Protein AF-A0A836T719-F1 (afdb_monomer)

Structure (mmCIF, N/CA/C/O backbone):
data_AF-A0A836T719-F1
#
_entry.id   AF-A0A836T719-F1
#
loop_
_atom_site.group_PDB
_atom_site.id
_atom_site.type_symbol
_atom_site.label_atom_id
_atom_site.label_alt_id
_atom_site.label_comp_id
_atom_site.label_asym_id
_atom_site.label_entity_id
_atom_site.label_seq_id
_atom_site.pdbx_PDB_ins_code
_atom_site.Cartn_x
_atom_site.Cartn_y
_atom_site.Cartn_z
_atom_site.occupancy
_atom_site.B_iso_or_equiv
_atom_site.auth_seq_id
_atom_site.auth_comp_id
_atom_site.auth_asym_id
_atom_site.auth_atom_id
_atom_site.pdbx_PDB_model_num
ATOM 1 N N . MET A 1 1 ? -10.123 12.133 9.177 1.00 66.31 1 MET A N 1
ATOM 2 C CA . MET A 1 1 ? -10.507 11.048 8.245 1.00 66.31 1 MET A CA 1
ATOM 3 C C . MET A 1 1 ? -11.901 11.375 7.743 1.00 66.31 1 MET A C 1
ATOM 5 O O . MET A 1 1 ? -12.776 11.524 8.583 1.00 66.31 1 MET A O 1
ATOM 9 N N . TYR A 1 2 ? -12.106 11.506 6.431 1.00 87.38 2 TYR A N 1
ATOM 10 C CA . TYR A 1 2 ? -13.388 11.936 5.840 1.00 87.38 2 TYR A CA 1
ATOM 11 C C . TYR A 1 2 ? -14.581 11.057 6.273 1.00 87.38 2 TYR A C 1
ATOM 13 O O . TYR A 1 2 ? -15.689 11.541 6.476 1.00 87.38 2 TYR A O 1
ATOM 21 N N . ALA A 1 3 ? -14.326 9.777 6.572 1.00 90.19 3 ALA A N 1
ATOM 22 C CA . ALA A 1 3 ? -15.307 8.872 7.173 1.00 90.19 3 ALA A CA 1
ATOM 23 C C . ALA A 1 3 ? -15.891 9.372 8.515 1.00 90.19 3 ALA A C 1
ATOM 25 O O . ALA A 1 3 ? -17.055 9.104 8.796 1.00 90.19 3 ALA A O 1
ATOM 26 N N . LYS A 1 4 ? -15.124 10.102 9.342 1.00 91.25 4 LYS A N 1
ATOM 27 C CA . LYS A 1 4 ? -15.617 10.681 10.611 1.00 91.25 4 LYS A CA 1
ATOM 28 C C . LYS A 1 4 ? -16.631 11.797 10.353 1.00 91.25 4 LYS A C 1
ATOM 30 O O . LYS A 1 4 ? -17.648 11.851 11.031 1.00 91.25 4 LYS A O 1
ATOM 35 N N . GLU A 1 5 ? -16.373 12.641 9.357 1.00 94.38 5 GLU A N 1
ATOM 36 C CA . GLU A 1 5 ? -17.258 13.752 8.976 1.00 94.38 5 GLU A CA 1
ATOM 37 C C . GLU A 1 5 ? -18.586 13.251 8.394 1.00 94.38 5 GLU A C 1
ATOM 39 O O . GLU A 1 5 ? -19.636 13.811 8.685 1.00 94.38 5 GLU A O 1
ATOM 44 N N . LEU A 1 6 ? -18.554 12.152 7.634 1.00 93.19 6 LEU A N 1
ATOM 45 C CA . LEU A 1 6 ? -19.744 11.534 7.040 1.00 93.19 6 LEU A CA 1
ATOM 46 C C . LEU A 1 6 ? -20.534 10.629 8.003 1.00 93.19 6 LEU A C 1
ATOM 48 O O . LEU A 1 6 ? -21.519 10.021 7.591 1.00 93.19 6 LEU A O 1
ATOM 52 N N . GLY A 1 7 ? -20.088 10.464 9.254 1.00 92.19 7 GLY A N 1
ATOM 53 C CA . GLY A 1 7 ? -20.680 9.494 10.185 1.00 92.19 7 GLY A CA 1
ATOM 54 C C . GLY A 1 7 ? -20.472 8.027 9.776 1.00 92.19 7 GLY A C 1
ATOM 55 O O . GLY A 1 7 ? -21.105 7.137 10.331 1.00 92.19 7 GLY A O 1
ATOM 56 N N . PHE A 1 8 ? -19.575 7.767 8.820 1.00 94.25 8 PHE A N 1
ATOM 57 C CA . PHE A 1 8 ? -19.239 6.434 8.313 1.00 94.25 8 PHE A CA 1
ATOM 58 C C . PHE A 1 8 ? -18.141 5.741 9.139 1.00 94.25 8 PHE A C 1
ATOM 60 O O . PHE A 1 8 ? -17.830 4.572 8.945 1.00 94.25 8 PHE A O 1
ATOM 67 N N . TYR A 1 9 ? -17.501 6.460 10.059 1.00 95.88 9 TYR A N 1
ATOM 68 C CA . TYR A 1 9 ? -16.474 5.898 10.925 1.00 95.88 9 TYR A CA 1
ATOM 69 C C . TYR A 1 9 ? -17.074 4.890 11.914 1.00 95.88 9 TYR A C 1
ATOM 71 O O . TYR A 1 9 ? -17.767 5.278 12.855 1.00 95.88 9 TYR A O 1
ATOM 79 N N . GLY A 1 10 ? -16.759 3.608 11.731 1.00 95.81 10 GLY A N 1
ATOM 80 C CA . GLY A 1 10 ? -17.219 2.536 12.609 1.00 95.81 10 GLY A CA 1
ATOM 81 C C . GLY A 1 10 ? -16.090 1.696 13.204 1.00 95.81 10 GLY A C 1
ATOM 82 O O . GLY A 1 10 ? -14.997 2.188 13.515 1.00 95.81 10 GLY A O 1
ATOM 83 N N . LYS A 1 11 ? -16.385 0.417 13.451 1.00 97.31 11 LYS A N 1
ATOM 84 C CA . LYS A 1 11 ? -15.540 -0.463 14.275 1.00 97.31 11 LYS A CA 1
ATOM 85 C C . LYS A 1 11 ? -14.215 -0.824 13.603 1.00 97.31 11 LYS A C 1
ATOM 87 O O . LYS A 1 11 ? -13.220 -0.980 14.308 1.00 97.31 11 LYS A O 1
ATOM 92 N N . TYR A 1 12 ? -14.180 -0.944 12.275 1.00 97.38 12 TYR A N 1
ATOM 93 C CA . TYR A 1 12 ? -12.972 -1.336 11.548 1.00 97.38 12 TYR A CA 1
ATOM 94 C C . TYR A 1 12 ? -12.002 -0.164 11.419 1.00 97.38 12 TYR A C 1
ATOM 96 O O . TYR A 1 12 ? -10.811 -0.326 11.678 1.00 97.38 12 TYR A O 1
ATOM 104 N N . CYS A 1 13 ? -12.513 1.036 11.129 1.00 96.81 13 CYS A N 1
ATOM 105 C CA . CYS A 1 13 ? -11.719 2.267 11.160 1.00 96.81 13 CYS A CA 1
ATOM 106 C C . CYS A 1 13 ? -11.120 2.517 12.550 1.00 96.81 13 CYS A C 1
ATOM 108 O O . CYS A 1 13 ? -9.936 2.833 12.667 1.00 96.81 13 CYS A O 1
ATOM 110 N N . LYS A 1 14 ? -11.909 2.301 13.611 1.00 96.69 14 LYS A N 1
ATOM 111 C CA . LYS A 1 14 ? -11.419 2.402 14.989 1.00 96.69 14 LYS A CA 1
ATOM 112 C C . LYS A 1 14 ? -10.340 1.378 15.310 1.00 96.69 14 LYS A C 1
ATOM 114 O O . LYS A 1 14 ? -9.306 1.755 15.852 1.00 96.69 14 LYS A O 1
ATOM 119 N N . LEU A 1 15 ? -10.557 0.114 14.951 1.00 96.94 15 LEU A N 1
ATOM 120 C CA . LEU A 1 15 ? -9.564 -0.939 15.152 1.00 96.94 15 LEU A CA 1
ATOM 121 C C . LEU A 1 15 ? -8.233 -0.591 14.477 1.00 96.94 15 LEU A C 1
ATOM 123 O O . LEU A 1 15 ? -7.179 -0.777 15.078 1.00 96.94 15 LEU A O 1
ATOM 127 N N . ALA A 1 16 ? -8.278 -0.063 13.254 1.00 95.94 16 ALA A N 1
ATOM 128 C CA . ALA A 1 16 ? -7.079 0.327 12.530 1.00 95.94 16 ALA A CA 1
ATOM 129 C C . ALA A 1 16 ? -6.321 1.467 13.247 1.00 95.94 16 ALA A C 1
ATOM 131 O O . ALA A 1 16 ? -5.109 1.364 13.436 1.00 95.94 16 ALA A O 1
ATOM 132 N N . GLU A 1 17 ? -7.011 2.526 13.697 1.00 95.19 17 GLU A N 1
ATOM 133 C CA . GLU A 1 17 ? -6.380 3.630 14.450 1.00 95.19 17 GLU A CA 1
ATOM 134 C C . GLU A 1 17 ? -5.835 3.173 15.815 1.00 95.19 17 GLU A C 1
ATOM 136 O O . GLU A 1 17 ? -4.792 3.647 16.268 1.00 95.19 17 GLU A O 1
ATOM 141 N N . ASP A 1 18 ? -6.530 2.262 16.495 1.00 96.31 18 ASP A N 1
ATOM 142 C CA . ASP A 1 18 ? -6.087 1.741 17.787 1.00 96.31 18 ASP A CA 1
ATOM 143 C C . ASP A 1 18 ? -4.879 0.802 17.635 1.00 96.31 18 ASP A C 1
ATOM 145 O O . ASP A 1 18 ? -3.988 0.821 18.486 1.00 96.31 18 ASP A O 1
ATOM 149 N N . LEU A 1 19 ? -4.783 0.063 16.524 1.00 96.00 19 LEU A N 1
ATOM 150 C CA . LEU A 1 19 ? -3.605 -0.737 16.190 1.00 96.00 19 LEU A CA 1
ATOM 151 C C . LEU A 1 19 ? -2.361 0.138 15.976 1.00 96.00 19 LEU A C 1
ATOM 153 O O . LEU A 1 19 ? -1.294 -0.204 16.478 1.00 96.00 19 LEU A O 1
ATOM 157 N N . GLU A 1 20 ? -2.490 1.278 15.287 1.00 95.06 20 GLU A N 1
ATOM 158 C CA . GLU A 1 20 ? -1.393 2.249 15.138 1.00 95.06 20 GLU A CA 1
ATOM 159 C C . GLU A 1 20 ? -0.856 2.700 16.509 1.00 95.06 20 GLU A C 1
ATOM 161 O O . GLU A 1 20 ? 0.351 2.636 16.757 1.00 95.06 20 GLU A O 1
ATOM 166 N N . LYS A 1 21 ? -1.752 3.081 17.432 1.00 95.88 21 LYS A N 1
ATOM 167 C CA . LYS A 1 21 ? -1.375 3.501 18.795 1.00 95.88 21 LYS A CA 1
ATOM 168 C C . LYS A 1 21 ? -0.726 2.370 19.586 1.00 95.88 21 LYS A C 1
ATOM 170 O O . LYS A 1 21 ? 0.192 2.606 20.366 1.00 95.88 21 LYS A O 1
ATOM 175 N N . GLU A 1 22 ? -1.225 1.149 19.435 1.00 96.94 22 GLU A N 1
ATOM 176 C CA . GLU A 1 22 ? -0.700 -0.002 20.162 1.00 96.94 22 GLU A CA 1
ATOM 177 C C . GLU A 1 22 ? 0.699 -0.393 19.669 1.00 96.94 22 GLU A C 1
ATOM 179 O O . GLU A 1 22 ? 1.596 -0.639 20.475 1.00 96.94 22 GLU A O 1
ATOM 184 N N . ILE A 1 23 ? 0.932 -0.347 18.355 1.00 96.50 23 ILE A N 1
ATOM 185 C CA . ILE A 1 23 ? 2.266 -0.552 17.779 1.00 96.50 23 ILE A CA 1
ATOM 186 C C . ILE A 1 23 ? 3.242 0.512 18.291 1.00 96.50 23 ILE A C 1
ATOM 188 O O . ILE A 1 23 ? 4.378 0.178 18.634 1.00 96.50 23 ILE A O 1
ATOM 192 N N . GLU A 1 24 ? 2.811 1.773 18.376 1.00 96.50 24 GLU A N 1
ATOM 193 C CA . GLU A 1 24 ? 3.633 2.859 18.915 1.00 96.50 24 GLU A CA 1
ATOM 194 C C . GLU A 1 24 ? 4.048 2.599 20.368 1.00 96.50 24 GLU A C 1
ATOM 196 O O . GLU A 1 24 ? 5.233 2.709 20.689 1.00 96.50 24 GLU A O 1
ATOM 201 N N . LYS A 1 25 ? 3.111 2.174 21.226 1.00 97.00 25 LYS A N 1
ATOM 202 C CA . LYS A 1 25 ? 3.407 1.820 22.623 1.00 97.00 25 LYS A CA 1
ATOM 203 C C . LYS A 1 25 ? 4.423 0.687 22.734 1.00 97.00 25 LYS A C 1
ATOM 205 O O . LYS A 1 25 ? 5.327 0.767 23.559 1.00 97.00 25 LYS A O 1
ATOM 210 N N . GLN A 1 26 ? 4.287 -0.356 21.915 1.00 97.50 26 GLN A N 1
ATOM 211 C CA . GLN A 1 26 ? 5.158 -1.532 21.992 1.00 97.50 26 GLN A CA 1
ATOM 212 C C . GLN A 1 26 ? 6.547 -1.287 21.397 1.00 97.50 26 GLN A C 1
ATOM 214 O O . GLN A 1 26 ? 7.540 -1.785 21.921 1.00 97.50 26 GLN A O 1
ATOM 219 N N . LYS A 1 27 ? 6.641 -0.533 20.295 1.00 95.31 27 LYS A N 1
ATOM 220 C CA . LYS A 1 27 ? 7.912 -0.288 19.592 1.00 95.31 27 LYS A CA 1
ATOM 221 C C . LYS A 1 27 ? 8.637 0.980 20.042 1.00 95.31 27 LYS A C 1
ATOM 223 O O . LYS A 1 27 ? 9.775 1.192 19.625 1.00 95.31 27 LYS A O 1
ATOM 228 N N . GLY A 1 28 ? 7.985 1.844 20.823 1.00 94.75 28 GLY A N 1
ATOM 229 C CA . GLY A 1 28 ? 8.517 3.152 21.220 1.00 94.75 28 GLY A CA 1
ATOM 230 C C . GLY A 1 28 ? 8.732 4.110 20.042 1.00 94.75 28 GLY A C 1
ATOM 231 O O . GLY A 1 28 ? 9.464 5.090 20.163 1.00 94.75 28 GLY A O 1
ATOM 232 N N . LYS A 1 29 ? 8.145 3.805 18.878 1.00 94.31 29 LYS A N 1
ATOM 233 C CA . LYS A 1 29 ? 8.222 4.603 17.652 1.00 94.31 29 LYS A CA 1
ATOM 234 C C . LYS A 1 29 ? 6.876 4.579 16.952 1.00 94.31 29 LYS A C 1
ATOM 236 O O . LYS A 1 29 ? 6.309 3.506 16.743 1.00 94.31 29 LYS A O 1
ATOM 241 N N . LYS A 1 30 ? 6.410 5.754 16.534 1.00 92.88 30 LYS A N 1
ATOM 242 C CA . LYS A 1 30 ? 5.158 5.897 15.799 1.00 92.88 30 LYS A CA 1
ATOM 243 C C . LYS A 1 30 ? 5.259 5.250 14.419 1.00 92.88 30 LYS A C 1
ATOM 245 O O . LYS A 1 30 ? 6.054 5.684 13.586 1.00 92.88 30 LYS A O 1
ATOM 250 N N . LEU A 1 31 ? 4.432 4.235 14.176 1.00 93.69 31 LEU A N 1
ATOM 251 C CA . LEU A 1 31 ? 4.268 3.610 12.866 1.00 93.69 31 LEU A CA 1
ATOM 252 C C . LEU A 1 31 ? 2.894 3.989 12.312 1.00 93.69 31 LEU A C 1
ATOM 254 O O . LEU A 1 31 ? 1.903 3.328 12.605 1.00 93.69 31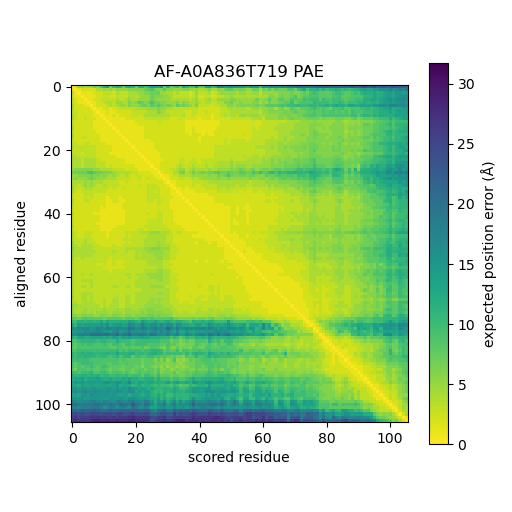 LEU A O 1
ATOM 258 N N . VAL A 1 32 ? 2.853 5.074 11.541 1.00 94.25 32 VAL A N 1
ATOM 259 C CA . VAL A 1 32 ? 1.602 5.632 11.013 1.00 94.25 32 VAL A CA 1
ATOM 260 C C . VAL A 1 32 ? 0.934 4.651 10.051 1.00 94.25 32 VAL A C 1
ATOM 262 O O . VAL A 1 32 ? 1.609 4.035 9.221 1.00 94.25 32 VAL A O 1
ATOM 265 N N . MET A 1 33 ? -0.391 4.532 10.132 1.00 94.44 33 MET A N 1
ATOM 266 C CA . MET A 1 33 ? -1.175 3.762 9.174 1.00 94.44 33 MET A CA 1
ATOM 267 C C . MET A 1 33 ? -0.988 4.312 7.757 1.00 94.44 33 MET A C 1
ATOM 269 O O . MET A 1 33 ? -1.218 5.491 7.486 1.00 94.44 33 MET A O 1
ATOM 273 N N . ASN A 1 34 ? -0.583 3.442 6.834 1.00 95.25 34 ASN A N 1
ATOM 274 C CA . ASN A 1 34 ? -0.472 3.801 5.427 1.00 95.25 34 ASN A CA 1
ATOM 275 C C . ASN A 1 34 ? -1.855 3.868 4.749 1.00 95.25 34 ASN A C 1
ATOM 277 O O . ASN A 1 34 ? -2.881 3.458 5.298 1.00 95.25 34 ASN A O 1
ATOM 281 N N . VAL A 1 35 ? -1.880 4.375 3.515 1.00 94.69 35 VAL A N 1
ATOM 282 C CA . VAL A 1 35 ? -3.120 4.492 2.734 1.00 94.69 35 VAL A CA 1
ATOM 283 C C . VAL A 1 35 ? -3.783 3.135 2.474 1.00 94.69 35 VAL A C 1
ATOM 285 O O . VAL A 1 35 ? -5.008 3.056 2.482 1.00 94.69 35 VAL A O 1
ATOM 288 N N . ASP A 1 36 ? -3.004 2.061 2.319 1.00 95.88 36 ASP A N 1
ATOM 289 C CA . ASP A 1 36 ? -3.541 0.713 2.101 1.00 95.88 36 ASP A CA 1
ATOM 290 C C . ASP A 1 36 ? -4.354 0.237 3.313 1.00 95.88 36 ASP A C 1
ATOM 292 O O . ASP A 1 36 ? -5.463 -0.274 3.156 1.00 95.88 36 ASP A O 1
ATOM 296 N N . GLY A 1 37 ? -3.841 0.466 4.527 1.00 95.44 37 GLY A N 1
ATOM 297 C CA . GLY A 1 37 ? -4.546 0.184 5.775 1.00 95.44 37 GLY A CA 1
ATOM 298 C C . GLY A 1 37 ? -5.820 1.014 5.923 1.00 95.44 37 GLY A C 1
ATOM 299 O O . GLY A 1 37 ? -6.862 0.482 6.304 1.00 95.44 37 GLY A O 1
ATOM 300 N N . ALA A 1 38 ? -5.772 2.293 5.541 1.00 95.56 38 ALA A N 1
ATOM 301 C CA . ALA A 1 38 ? -6.943 3.165 5.571 1.00 95.56 38 ALA A CA 1
ATOM 302 C C . ALA A 1 38 ? -8.033 2.711 4.581 1.00 95.56 38 ALA A C 1
ATOM 304 O O . ALA A 1 38 ? -9.206 2.642 4.951 1.00 95.56 38 ALA A O 1
ATOM 305 N N . ILE A 1 39 ? -7.658 2.350 3.347 1.00 96.19 39 ILE A N 1
ATOM 306 C CA . ILE A 1 39 ? -8.582 1.801 2.342 1.00 96.19 39 ILE A CA 1
ATOM 307 C C . ILE A 1 39 ? -9.174 0.480 2.837 1.00 96.19 39 ILE A C 1
ATOM 309 O O . ILE A 1 39 ? -10.385 0.290 2.749 1.00 96.19 39 ILE A O 1
ATOM 313 N N . ALA A 1 40 ? -8.354 -0.413 3.397 1.00 96.75 40 ALA A N 1
ATOM 314 C CA . ALA A 1 40 ? -8.819 -1.691 3.926 1.00 96.75 40 ALA A CA 1
ATOM 315 C C . ALA A 1 40 ? -9.822 -1.511 5.076 1.00 96.75 40 ALA A C 1
ATOM 317 O O . ALA A 1 40 ? -10.841 -2.203 5.111 1.00 96.75 40 ALA A O 1
ATOM 318 N N . ALA A 1 41 ? -9.577 -0.564 5.985 1.00 96.81 41 ALA A N 1
ATOM 319 C CA . ALA A 1 41 ? -10.482 -0.271 7.091 1.00 96.81 41 ALA A CA 1
ATOM 320 C C . ALA A 1 41 ? -11.837 0.258 6.596 1.00 96.81 41 ALA A C 1
ATOM 322 O O . ALA A 1 41 ? -12.880 -0.236 7.023 1.00 96.81 41 ALA A O 1
ATOM 323 N N . VAL A 1 42 ? -11.828 1.194 5.641 1.00 96.25 42 VAL A N 1
ATOM 324 C CA . VAL A 1 42 ? -13.052 1.744 5.035 1.00 96.25 42 VAL A CA 1
ATOM 325 C C . VAL A 1 42 ? -13.806 0.679 4.234 1.00 96.25 42 VAL A C 1
ATOM 327 O O . VAL A 1 42 ? -15.017 0.552 4.387 1.00 96.25 42 VAL A O 1
ATOM 330 N N . ALA A 1 43 ? -13.114 -0.128 3.426 1.00 96.88 43 ALA A N 1
ATOM 331 C CA . ALA A 1 43 ? -13.732 -1.215 2.663 1.00 96.88 43 ALA A CA 1
ATOM 332 C C . ALA A 1 43 ? -14.350 -2.288 3.577 1.00 96.88 43 ALA A C 1
ATOM 334 O O . ALA A 1 43 ? -15.427 -2.809 3.285 1.00 96.88 43 ALA A O 1
ATOM 335 N N . SER A 1 44 ? -13.706 -2.578 4.710 1.00 97.00 44 SER A N 1
ATOM 336 C CA . SER A 1 44 ? -14.251 -3.483 5.730 1.00 97.00 44 SER A CA 1
ATOM 337 C C . SER A 1 44 ? -15.503 -2.902 6.388 1.00 97.00 44 SER A C 1
ATOM 339 O O . SER A 1 44 ? -16.464 -3.627 6.627 1.00 97.00 44 SER A O 1
ATOM 341 N N . GLU A 1 45 ? -15.532 -1.589 6.631 1.00 96.94 45 GLU A N 1
ATOM 342 C CA . GLU A 1 45 ? -16.714 -0.893 7.151 1.00 96.94 45 GLU A CA 1
ATOM 343 C C . GLU A 1 45 ? -17.889 -0.917 6.162 1.00 96.94 45 GLU A C 1
ATOM 345 O O . GLU A 1 45 ? -19.038 -1.054 6.569 1.00 96.94 45 GLU A O 1
ATOM 350 N N . MET A 1 46 ? -17.606 -0.887 4.857 1.00 96.31 46 MET A N 1
ATOM 351 C CA . MET A 1 46 ? -18.606 -1.081 3.799 1.00 96.31 46 MET A CA 1
ATOM 352 C C . MET A 1 46 ? -19.106 -2.535 3.690 1.00 96.31 46 MET A C 1
ATOM 354 O O . MET A 1 46 ? -20.039 -2.801 2.935 1.00 96.31 46 MET A O 1
ATOM 358 N N . GLY A 1 47 ? -18.507 -3.482 4.421 1.00 97.00 47 GLY A N 1
ATOM 359 C CA . GLY A 1 47 ? -18.890 -4.895 4.410 1.00 97.00 47 GLY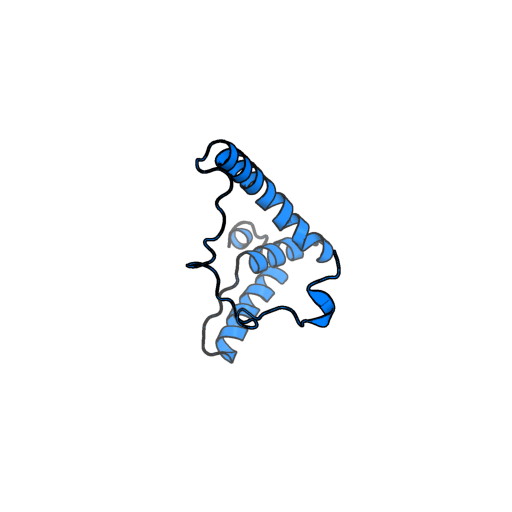 A CA 1
ATOM 360 C C . GLY A 1 47 ? -18.335 -5.698 3.231 1.00 97.00 47 GLY A C 1
ATOM 361 O O . GLY A 1 47 ? -18.824 -6.796 2.962 1.00 97.00 47 GLY A O 1
ATOM 362 N N . PHE A 1 48 ? -17.325 -5.185 2.521 1.00 97.75 48 PHE A N 1
ATOM 363 C CA . PHE A 1 48 ? -16.685 -5.940 1.446 1.00 97.75 48 PHE A CA 1
ATOM 364 C C . PHE A 1 48 ? -15.870 -7.117 1.986 1.00 97.75 48 PHE A C 1
ATOM 366 O O . PHE A 1 48 ? -15.203 -7.034 3.017 1.00 97.75 48 PHE A O 1
ATOM 373 N N . ASP A 1 49 ? -15.881 -8.215 1.233 1.00 97.62 49 ASP A N 1
ATOM 374 C CA . ASP A 1 49 ? -15.022 -9.361 1.498 1.00 97.62 49 ASP A CA 1
ATOM 375 C C . ASP A 1 49 ? -13.544 -8.986 1.297 1.00 97.62 49 ASP A C 1
ATOM 377 O O . ASP A 1 49 ? -13.176 -8.366 0.297 1.00 97.62 49 ASP A O 1
ATOM 381 N N . TRP A 1 50 ? -12.676 -9.399 2.223 1.00 96.94 50 TRP A N 1
ATOM 382 C CA . TRP A 1 50 ? -11.242 -9.091 2.188 1.00 96.94 50 TRP A CA 1
ATOM 383 C C . TRP A 1 50 ? -10.550 -9.561 0.896 1.00 96.94 50 TRP A C 1
ATOM 385 O O . TRP A 1 50 ? -9.575 -8.944 0.460 1.00 96.94 50 TRP A O 1
ATOM 395 N N . ARG A 1 51 ? -11.071 -10.606 0.234 1.00 97.25 51 ARG A N 1
ATOM 396 C CA . ARG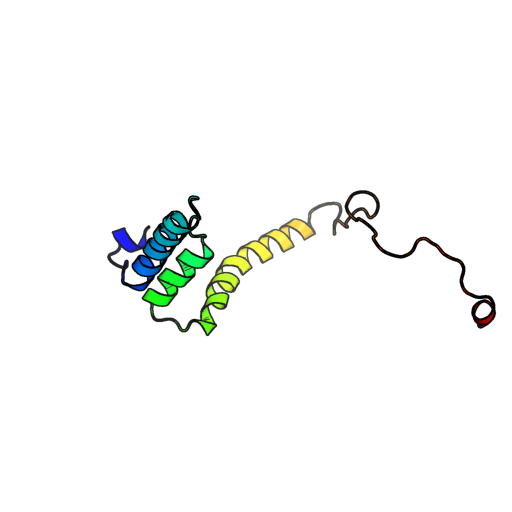 A 1 51 ? -10.569 -11.109 -1.057 1.00 97.25 51 ARG A CA 1
ATOM 397 C C . ARG A 1 51 ? -10.712 -10.075 -2.177 1.00 97.25 51 ARG A C 1
ATOM 399 O O . ARG A 1 51 ? -9.948 -10.118 -3.138 1.00 97.25 51 ARG A O 1
ATOM 406 N N . LEU A 1 52 ? -11.635 -9.121 -2.038 1.00 96.38 52 LEU A N 1
ATOM 407 C CA . LEU A 1 52 ? -11.831 -8.010 -2.973 1.00 96.38 52 LEU A CA 1
ATOM 408 C C . LEU A 1 52 ? -10.902 -6.819 -2.703 1.00 96.38 52 LEU A C 1
ATOM 410 O O . LEU A 1 52 ? -10.846 -5.908 -3.526 1.00 96.38 52 LEU A O 1
ATOM 414 N N . GLY A 1 53 ? -10.136 -6.816 -1.605 1.00 94.56 53 GLY A N 1
ATOM 415 C CA . GLY A 1 53 ? -9.319 -5.670 -1.187 1.00 94.56 53 GLY A CA 1
ATOM 416 C C . GLY A 1 53 ? -8.362 -5.161 -2.273 1.00 94.56 53 GLY A C 1
ATOM 417 O O . GLY A 1 53 ? -8.283 -3.959 -2.525 1.00 94.56 53 GLY A O 1
ATOM 418 N N . LYS A 1 54 ? -7.700 -6.073 -3.000 1.00 95.31 54 LYS A N 1
ATOM 419 C CA . LYS A 1 54 ? -6.817 -5.709 -4.125 1.00 95.31 54 LYS A CA 1
ATOM 420 C C . LYS A 1 54 ? -7.565 -5.057 -5.293 1.00 95.31 54 LYS A C 1
ATOM 422 O O . LYS A 1 54 ? -6.961 -4.288 -6.034 1.00 95.31 54 LYS A O 1
ATOM 427 N N . GLY A 1 55 ? -8.859 -5.334 -5.453 1.00 97.06 55 GLY A N 1
ATOM 428 C CA . GLY A 1 55 ? -9.692 -4.753 -6.505 1.00 97.06 55 GLY A CA 1
ATOM 429 C C . GLY A 1 55 ? -9.754 -3.228 -6.421 1.00 97.06 55 GLY A C 1
ATOM 430 O O . GLY A 1 55 ? -9.551 -2.564 -7.434 1.00 97.06 55 GLY A O 1
ATOM 431 N N . PHE A 1 56 ? -9.920 -2.667 -5.218 1.00 97.19 56 PHE A N 1
ATOM 432 C CA . PHE A 1 56 ? -9.920 -1.212 -5.009 1.00 97.19 56 PHE A CA 1
ATOM 433 C C . PHE A 1 56 ? -8.604 -0.566 -5.446 1.00 97.19 56 PHE A C 1
ATOM 435 O O . PHE A 1 56 ? -8.608 0.458 -6.127 1.00 97.19 56 PHE A O 1
ATOM 442 N N . PHE A 1 57 ? -7.478 -1.199 -5.105 1.00 96.31 57 PHE A N 1
ATOM 443 C CA . PHE A 1 57 ? -6.156 -0.731 -5.512 1.00 96.31 57 PHE A CA 1
ATOM 444 C C . PHE A 1 57 ? -5.988 -0.760 -7.034 1.00 96.31 57 PHE A C 1
ATOM 446 O O . PHE A 1 57 ? -5.557 0.228 -7.624 1.00 96.31 57 PHE A O 1
ATOM 453 N N . ILE A 1 58 ? -6.352 -1.876 -7.676 1.00 97.75 58 ILE A N 1
ATOM 454 C CA . ILE A 1 58 ? -6.234 -2.047 -9.130 1.00 97.75 58 ILE A CA 1
ATOM 455 C C . ILE A 1 58 ? -7.075 -0.993 -9.855 1.00 97.75 58 ILE A C 1
ATOM 457 O O . ILE A 1 58 ? -6.546 -0.265 -10.691 1.00 97.75 58 ILE A O 1
ATOM 461 N N . ILE A 1 59 ? -8.354 -0.862 -9.495 1.00 97.94 59 ILE A N 1
ATOM 462 C CA . ILE A 1 59 ? -9.274 0.096 -10.122 1.00 97.94 59 ILE A CA 1
ATOM 463 C C . ILE A 1 59 ? -8.757 1.529 -9.956 1.00 97.94 59 ILE A C 1
ATOM 465 O O . ILE A 1 59 ? -8.707 2.275 -10.930 1.00 97.94 59 ILE A O 1
ATOM 469 N N . GLY A 1 60 ? -8.315 1.904 -8.751 1.00 96.75 60 GLY A N 1
ATOM 470 C CA . GLY A 1 60 ? -7.777 3.240 -8.492 1.00 96.75 60 GLY A CA 1
ATOM 471 C C . GLY A 1 60 ? -6.461 3.533 -9.221 1.00 96.75 60 GLY A C 1
ATOM 472 O O . GLY A 1 60 ? -6.180 4.688 -9.531 1.00 96.75 60 GLY A O 1
ATOM 473 N N . ARG A 1 61 ? -5.645 2.509 -9.511 1.00 97.81 61 ARG A N 1
ATOM 474 C CA . ARG A 1 61 ? -4.317 2.677 -10.121 1.00 97.81 61 ARG A CA 1
ATOM 475 C C . ARG A 1 61 ? -4.321 2.616 -11.648 1.00 97.81 61 ARG A C 1
ATOM 477 O O . ARG A 1 61 ? -3.459 3.242 -12.261 1.00 97.81 61 ARG A O 1
ATOM 484 N N . ILE A 1 62 ? -5.270 1.901 -12.260 1.00 98.50 62 ILE A N 1
ATOM 485 C CA . ILE A 1 62 ? -5.356 1.733 -13.721 1.00 98.50 62 ILE A CA 1
ATOM 486 C C . ILE A 1 62 ? -5.293 3.069 -14.483 1.00 98.50 62 ILE A C 1
ATOM 488 O O . ILE A 1 62 ? -4.480 3.153 -15.402 1.00 98.50 62 ILE A O 1
ATOM 492 N N . PRO A 1 63 ? -6.045 4.130 -14.119 1.00 98.44 63 PRO A N 1
ATOM 493 C CA . PRO A 1 63 ? -5.979 5.398 -14.848 1.00 98.44 63 PRO A CA 1
ATOM 494 C C . PRO A 1 63 ? -4.572 6.009 -14.874 1.00 98.44 63 PRO A C 1
ATOM 496 O O . PRO A 1 63 ? -4.129 6.483 -15.915 1.00 98.44 63 PRO A O 1
ATOM 499 N N . GLY A 1 64 ? -3.842 5.941 -13.756 1.00 98.12 64 GLY A N 1
ATOM 500 C CA . GLY A 1 64 ? -2.465 6.436 -13.679 1.00 98.12 64 GLY A CA 1
ATOM 501 C C . GLY A 1 64 ? -1.489 5.596 -14.506 1.00 98.12 64 GLY A C 1
ATOM 502 O O . GLY A 1 64 ? -0.619 6.148 -15.169 1.00 98.12 64 GLY A O 1
ATOM 503 N N . LEU A 1 65 ? -1.659 4.269 -14.535 1.00 98.25 65 LEU A N 1
ATOM 504 C CA . LEU A 1 65 ? -0.855 3.395 -15.400 1.00 98.25 65 LEU A CA 1
ATOM 505 C C . LEU A 1 65 ? -1.100 3.678 -16.884 1.00 98.25 65 LE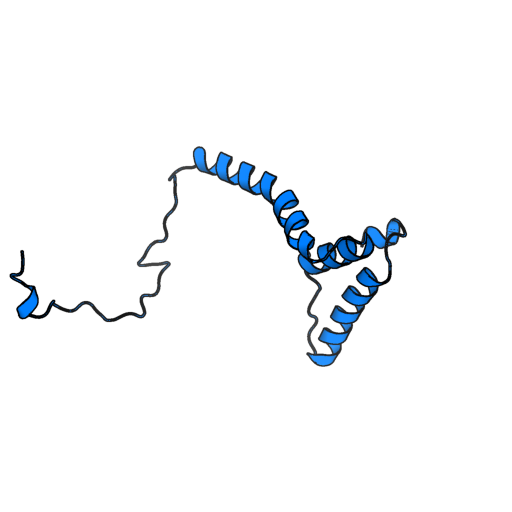U A C 1
ATOM 507 O O . LEU A 1 65 ? -0.147 3.707 -17.657 1.00 98.25 65 LEU A O 1
ATOM 511 N N . VAL A 1 66 ? -2.355 3.909 -17.280 1.00 98.31 66 VAL A N 1
ATOM 512 C CA . VAL A 1 66 ? -2.698 4.309 -18.652 1.00 98.31 66 VAL A CA 1
ATOM 513 C C . VAL A 1 66 ? -2.051 5.648 -18.994 1.00 98.31 66 VAL A C 1
ATOM 515 O O . VAL A 1 66 ? -1.431 5.751 -20.049 1.00 98.31 66 VAL A O 1
ATOM 518 N N . ALA A 1 67 ? -2.137 6.638 -18.100 1.00 97.88 67 ALA A N 1
ATOM 519 C CA . ALA A 1 67 ? -1.513 7.944 -18.298 1.00 97.88 67 ALA A CA 1
ATOM 520 C C . ALA A 1 67 ? 0.009 7.828 -18.465 1.00 97.88 67 ALA A C 1
ATOM 522 O O . ALA A 1 67 ? 0.533 8.272 -19.478 1.00 97.88 67 ALA A O 1
ATOM 523 N N . HIS A 1 68 ? 0.702 7.145 -17.551 1.00 95.69 68 HIS A N 1
ATOM 524 C CA . HIS A 1 68 ? 2.155 6.975 -17.643 1.00 95.69 68 HIS A CA 1
ATOM 525 C C . HIS A 1 68 ? 2.588 6.156 -18.857 1.00 95.69 68 HIS A C 1
ATOM 527 O O . HIS A 1 68 ? 3.589 6.475 -19.489 1.00 95.69 68 HIS A O 1
ATOM 533 N N . THR A 1 69 ? 1.831 5.117 -19.221 1.00 94.56 69 THR A N 1
ATOM 534 C CA . THR A 1 69 ? 2.118 4.349 -20.442 1.00 94.56 69 THR A CA 1
ATOM 535 C C . THR A 1 69 ? 1.964 5.239 -21.668 1.00 94.56 69 THR A C 1
ATOM 537 O O . THR A 1 69 ? 2.789 5.177 -22.570 1.00 94.56 69 THR A O 1
ATOM 540 N N . TYR A 1 70 ? 0.926 6.077 -21.699 1.00 95.25 70 TYR A N 1
ATOM 541 C CA . TYR A 1 70 ? 0.713 7.027 -22.781 1.00 95.25 70 TYR A CA 1
ATOM 542 C C . TYR A 1 70 ? 1.821 8.085 -22.839 1.00 95.25 70 TYR A C 1
ATOM 544 O O . TYR A 1 70 ? 2.329 8.337 -23.922 1.00 95.25 70 TYR A O 1
ATOM 552 N N . GLU A 1 71 ? 2.237 8.655 -21.705 1.00 94.38 71 GLU A N 1
ATOM 553 C CA . GLU A 1 71 ? 3.358 9.605 -21.620 1.00 94.38 71 GLU A CA 1
ATOM 554 C C . GLU A 1 71 ? 4.665 8.994 -22.150 1.00 94.38 71 GLU A C 1
ATOM 556 O O . GLU A 1 71 ? 5.324 9.594 -23.001 1.00 94.38 71 GLU A O 1
ATOM 561 N N . GLU A 1 72 ? 4.996 7.768 -21.733 1.00 93.81 72 GLU A N 1
ATOM 562 C CA . GLU A 1 72 ? 6.225 7.073 -22.143 1.00 93.81 72 GLU A CA 1
ATOM 563 C C . GLU A 1 72 ? 6.290 6.830 -23.663 1.00 93.81 72 GLU A C 1
ATOM 565 O O . GLU A 1 72 ? 7.379 6.829 -24.233 1.00 93.81 72 GLU A O 1
ATOM 570 N N . LEU A 1 73 ? 5.151 6.691 -24.362 1.00 92.38 73 LEU A N 1
ATOM 571 C CA . LEU A 1 73 ? 5.126 6.554 -25.831 1.00 92.38 73 LEU A CA 1
ATOM 572 C C . LEU A 1 73 ? 5.690 7.783 -26.564 1.00 92.38 73 LEU A C 1
ATOM 574 O O . LEU A 1 73 ? 6.095 7.666 -27.723 1.00 92.38 73 LEU A O 1
ATOM 578 N N . PHE A 1 74 ? 5.704 8.949 -25.915 1.00 92.06 74 PHE A N 1
ATOM 579 C CA . PHE A 1 74 ? 6.189 10.202 -26.496 1.00 92.06 74 PHE A CA 1
ATOM 580 C C . PHE A 1 74 ? 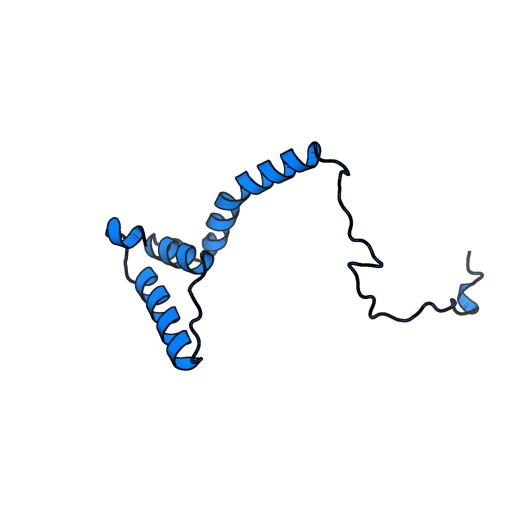7.494 10.698 -25.858 1.00 92.06 74 PHE A C 1
ATOM 582 O O . PHE A 1 74 ? 8.127 11.602 -26.413 1.00 92.06 74 PHE A O 1
ATOM 589 N N . GLU A 1 75 ? 7.934 10.112 -24.740 1.00 88.50 75 GLU A N 1
ATOM 590 C CA . GLU A 1 75 ? 9.236 10.414 -24.144 1.00 88.50 75 GLU A CA 1
ATOM 591 C C . GLU A 1 75 ? 10.406 9.835 -24.959 1.00 88.50 75 GLU A C 1
ATOM 593 O O . GLU A 1 75 ? 10.307 8.814 -25.644 1.00 88.50 75 GLU A O 1
ATOM 598 N N . ARG A 1 76 ? 11.567 10.502 -24.882 1.00 81.94 76 ARG A N 1
ATOM 599 C CA . ARG A 1 76 ? 12.832 10.004 -25.436 1.00 81.94 76 ARG A CA 1
ATOM 600 C C . ARG A 1 76 ? 13.947 10.073 -24.388 1.00 81.94 76 ARG A C 1
ATOM 602 O O . ARG A 1 76 ? 14.090 11.113 -23.748 1.00 81.94 76 ARG A O 1
ATOM 609 N N . PRO A 1 77 ? 14.788 9.030 -24.266 1.00 82.25 77 PRO A N 1
ATOM 610 C CA . PRO A 1 77 ? 14.747 7.770 -25.015 1.00 82.25 77 PRO A CA 1
ATOM 611 C C . PRO A 1 77 ? 13.594 6.860 -24.560 1.00 82.25 77 PRO A C 1
ATOM 613 O O . PRO A 1 77 ? 13.338 6.743 -23.367 1.00 82.25 77 PRO A O 1
ATOM 616 N N . PHE A 1 78 ? 12.934 6.209 -25.522 1.00 78.75 78 PHE A N 1
ATOM 617 C CA . PHE A 1 78 ? 11.893 5.215 -25.256 1.00 78.75 78 PHE A CA 1
ATOM 618 C C . PHE A 1 78 ? 12.510 3.985 -24.581 1.00 78.75 78 PHE A C 1
ATOM 620 O O . PHE A 1 78 ? 13.525 3.478 -25.067 1.00 78.75 78 PHE A O 1
ATOM 627 N N . SER A 1 79 ? 11.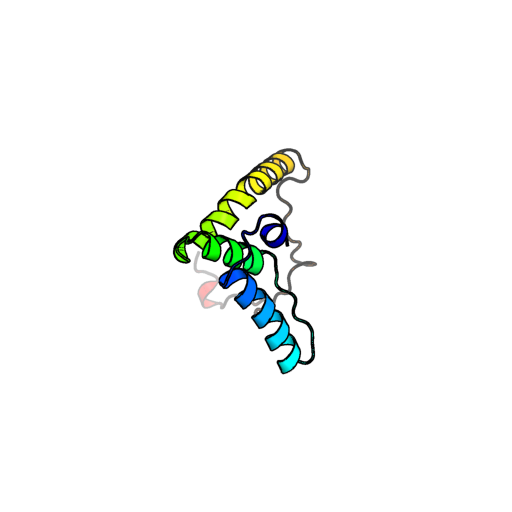889 3.478 -23.510 1.00 79.38 79 SER A N 1
ATOM 628 C CA . SER A 1 79 ? 12.358 2.289 -22.782 1.00 79.38 79 SER A CA 1
ATOM 629 C C . SER A 1 79 ? 13.743 2.489 -22.144 1.00 79.38 79 SER A C 1
ATOM 631 O O . SER A 1 79 ? 14.728 1.841 -22.518 1.00 79.38 79 SER A O 1
ATOM 633 N N . LYS A 1 80 ? 13.806 3.349 -21.124 1.00 86.19 80 LYS A N 1
ATOM 634 C CA . LYS A 1 80 ? 14.992 3.525 -20.268 1.00 86.19 80 LYS A CA 1
ATOM 635 C C . LYS A 1 80 ? 15.365 2.191 -19.602 1.00 86.19 80 LYS A C 1
ATOM 637 O O . LYS A 1 80 ? 14.572 1.613 -18.861 1.00 86.19 80 LYS A O 1
ATOM 642 N N . ARG A 1 81 ? 16.563 1.682 -19.901 1.00 89.38 81 ARG A N 1
ATOM 643 C CA . ARG A 1 81 ? 17.129 0.469 -19.288 1.00 89.38 81 ARG A CA 1
ATOM 644 C C . ARG A 1 81 ? 18.060 0.855 -18.146 1.00 89.38 81 ARG A C 1
ATOM 646 O O . ARG A 1 81 ? 18.613 1.951 -18.162 1.00 89.38 81 ARG A O 1
ATOM 653 N N . LEU A 1 82 ? 18.222 -0.061 -17.196 1.00 92.44 82 LEU A N 1
ATOM 654 C CA . LEU A 1 82 ? 19.225 0.070 -16.143 1.00 92.44 82 LEU A CA 1
ATOM 655 C C . LEU A 1 82 ? 20.626 0.043 -16.760 1.00 92.44 82 LEU A C 1
ATOM 657 O O . LEU A 1 82 ? 20.877 -0.714 -17.702 1.00 92.44 82 LEU A O 1
ATOM 661 N N . ASP A 1 83 ? 21.516 0.866 -16.227 1.00 92.31 83 ASP A N 1
ATOM 662 C CA . ASP A 1 83 ? 22.939 0.851 -16.541 1.00 92.31 83 ASP A CA 1
ATOM 663 C C . ASP A 1 83 ? 23.604 -0.241 -15.688 1.00 92.31 83 ASP A C 1
ATOM 665 O O . ASP A 1 83 ? 23.618 -0.151 -14.462 1.00 92.31 83 ASP A O 1
ATOM 669 N N . GLU A 1 84 ? 24.128 -1.297 -16.316 1.00 91.81 84 GLU A N 1
ATOM 670 C CA . GLU A 1 84 ? 24.717 -2.431 -15.587 1.00 91.81 84 GLU A CA 1
ATOM 671 C C . GLU A 1 84 ? 25.917 -2.035 -14.717 1.00 91.81 84 GLU A C 1
ATOM 673 O O . GLU A 1 84 ? 26.166 -2.682 -13.705 1.00 91.81 84 GLU A O 1
ATOM 678 N N . GLU A 1 85 ? 26.650 -0.978 -15.071 1.00 90.69 85 GLU A N 1
ATOM 679 C CA . GLU A 1 85 ? 27.820 -0.547 -14.303 1.00 90.69 85 GLU A CA 1
ATOM 680 C C . GLU A 1 85 ? 27.439 0.351 -13.120 1.00 90.69 85 GLU A C 1
ATOM 682 O O . GLU A 1 85 ? 28.155 0.388 -12.118 1.00 90.69 85 GLU A O 1
ATOM 687 N N . LYS A 1 86 ? 26.329 1.095 -13.230 1.00 94.12 86 LYS A N 1
ATOM 688 C CA . LYS A 1 86 ? 25.912 2.081 -12.217 1.00 94.12 86 LYS A CA 1
ATOM 689 C C . LYS A 1 86 ? 24.789 1.598 -11.311 1.00 94.12 86 LYS A C 1
ATOM 691 O O . LYS A 1 86 ? 24.789 1.923 -10.126 1.00 94.12 86 LYS A O 1
ATOM 696 N N . ASP A 1 87 ? 23.837 0.859 -11.868 1.00 95.88 87 ASP A N 1
ATOM 697 C CA . ASP A 1 87 ? 22.577 0.515 -11.209 1.00 95.88 87 ASP A CA 1
ATOM 698 C C . ASP A 1 87 ? 22.549 -0.939 -10.712 1.00 95.88 87 ASP A C 1
ATOM 700 O O . ASP A 1 87 ? 21.617 -1.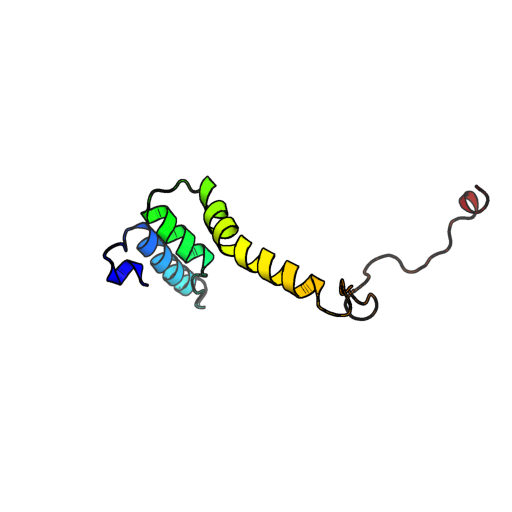329 -10.004 1.00 95.88 87 ASP A O 1
ATOM 704 N N . VAL A 1 88 ? 23.540 -1.760 -11.087 1.00 96.19 88 VAL A N 1
ATOM 705 C CA . VAL A 1 88 ? 23.546 -3.203 -10.814 1.00 96.19 88 VAL A CA 1
ATOM 706 C C . VAL A 1 88 ? 24.818 -3.628 -10.084 1.00 96.19 88 VAL A C 1
ATOM 708 O O . VAL A 1 88 ? 25.935 -3.374 -10.519 1.00 96.19 88 VAL A O 1
ATOM 711 N N . GLU A 1 89 ? 24.643 -4.360 -8.983 1.00 95.25 89 GLU A N 1
ATOM 712 C CA . GLU A 1 89 ? 25.733 -5.044 -8.286 1.00 95.25 89 GLU A CA 1
ATOM 713 C C . GLU A 1 89 ? 25.733 -6.535 -8.654 1.00 95.25 89 GLU A C 1
ATOM 715 O O . GLU A 1 89 ? 24.808 -7.283 -8.320 1.00 95.25 89 GLU A O 1
ATOM 720 N N . TYR A 1 90 ? 26.779 -6.992 -9.348 1.00 93.62 90 TYR A N 1
ATOM 721 C CA . TYR A 1 90 ? 26.930 -8.403 -9.701 1.00 93.62 90 TYR A CA 1
ATOM 722 C C . TYR A 1 90 ? 27.654 -9.183 -8.595 1.00 93.62 90 TYR A C 1
ATOM 724 O O . TYR A 1 90 ? 28.865 -9.076 -8.417 1.00 93.62 90 TYR A O 1
ATOM 732 N N . LEU A 1 91 ? 26.906 -10.039 -7.893 1.00 96.00 91 LEU A N 1
ATOM 733 C CA . LEU A 1 91 ? 27.411 -10.890 -6.802 1.00 96.00 91 LEU A CA 1
ATOM 734 C C . LEU A 1 91 ? 27.837 -12.300 -7.257 1.00 96.00 91 LEU A C 1
ATOM 736 O O . LEU A 1 91 ? 28.115 -13.176 -6.435 1.00 96.00 91 LEU A O 1
ATOM 740 N N . GLY A 1 92 ? 27.813 -12.567 -8.565 1.00 94.50 92 GLY A N 1
ATOM 741 C CA . GLY A 1 92 ? 28.100 -13.887 -9.116 1.00 94.50 92 GLY A CA 1
ATOM 742 C C . GLY A 1 92 ? 29.595 -14.185 -9.249 1.00 94.50 92 GLY A C 1
ATOM 743 O O . GLY A 1 92 ? 30.469 -13.451 -8.796 1.00 94.50 92 GLY A O 1
ATOM 744 N N . LYS A 1 93 ? 29.910 -15.300 -9.917 1.00 93.56 93 LYS A N 1
ATOM 745 C CA . LYS A 1 93 ? 31.307 -15.661 -10.190 1.00 93.56 93 LYS A CA 1
ATOM 746 C C . LYS A 1 93 ? 31.911 -14.693 -11.195 1.00 93.56 93 LYS A C 1
ATOM 748 O O . LYS A 1 93 ? 31.283 -14.422 -12.220 1.00 93.56 93 LYS A O 1
ATOM 753 N N . SER A 1 94 ? 33.145 -14.269 -10.931 1.00 91.00 94 SER A N 1
ATOM 754 C CA . SER A 1 94 ? 33.964 -13.541 -11.896 1.00 91.00 94 SER A CA 1
ATOM 755 C C . SER A 1 94 ? 34.051 -14.298 -13.220 1.00 91.00 94 SER A C 1
ATOM 757 O O . SER A 1 94 ? 33.894 -15.527 -13.273 1.00 91.00 94 SER A O 1
ATOM 759 N N . HIS A 1 95 ? 34.331 -13.549 -14.284 1.00 90.69 95 HIS A N 1
ATOM 760 C CA . HIS A 1 95 ? 34.570 -14.114 -15.602 1.00 90.69 95 HIS A CA 1
ATOM 761 C C . HIS A 1 95 ? 35.576 -15.273 -15.527 1.00 90.69 95 HIS A C 1
ATOM 763 O O . HIS A 1 95 ? 36.632 -15.164 -14.903 1.00 90.69 95 HIS A O 1
ATOM 769 N N . ARG A 1 96 ? 35.227 -16.400 -16.151 1.00 92.25 96 ARG A N 1
ATOM 770 C CA . ARG A 1 96 ? 36.049 -17.612 -16.188 1.00 92.25 96 ARG A CA 1
ATOM 771 C C . ARG A 1 96 ? 35.916 -18.288 -17.540 1.00 92.25 96 ARG A C 1
ATOM 773 O O . ARG A 1 96 ? 34.840 -18.280 -18.137 1.00 92.25 96 ARG A O 1
ATOM 780 N N . LEU A 1 97 ? 37.004 -18.902 -17.986 1.00 90.75 97 LEU A N 1
ATOM 781 C CA . LEU A 1 97 ? 37.017 -19.657 -19.230 1.00 90.75 97 LEU A CA 1
ATOM 782 C C . LEU A 1 97 ? 36.139 -20.907 -19.112 1.00 90.75 97 LEU A C 1
ATOM 784 O O . LEU A 1 97 ? 36.025 -21.515 -18.043 1.00 90.75 97 LEU A O 1
ATOM 788 N N . LEU A 1 98 ? 35.538 -21.296 -20.233 1.00 90.88 98 LEU A N 1
ATOM 789 C CA . LEU A 1 98 ? 34.860 -22.581 -20.347 1.00 90.88 98 LEU A CA 1
ATOM 790 C C . LEU A 1 98 ? 35.883 -23.728 -20.209 1.00 90.88 98 LEU A C 1
ATOM 792 O O . LEU A 1 98 ? 37.000 -23.593 -20.720 1.00 90.88 98 LEU A O 1
ATOM 796 N N . PRO A 1 99 ? 35.530 -24.848 -19.550 1.00 90.88 99 PRO A N 1
ATOM 797 C CA . PRO A 1 99 ? 36.372 -26.043 -19.526 1.00 90.88 99 PRO A CA 1
ATOM 798 C C . PRO A 1 99 ? 36.649 -26.584 -20.937 1.00 90.88 99 PRO A C 1
ATOM 800 O O . PRO A 1 99 ? 35.784 -26.514 -21.811 1.00 90.88 99 PRO A O 1
ATOM 803 N N . GLU A 1 100 ? 37.843 -27.145 -21.149 1.00 86.62 100 GLU A N 1
ATOM 804 C CA . GLU A 1 100 ? 38.338 -27.575 -22.470 1.00 86.62 100 GLU A CA 1
ATOM 805 C C . GLU A 1 100 ? 37.414 -28.589 -23.164 1.00 86.62 100 GLU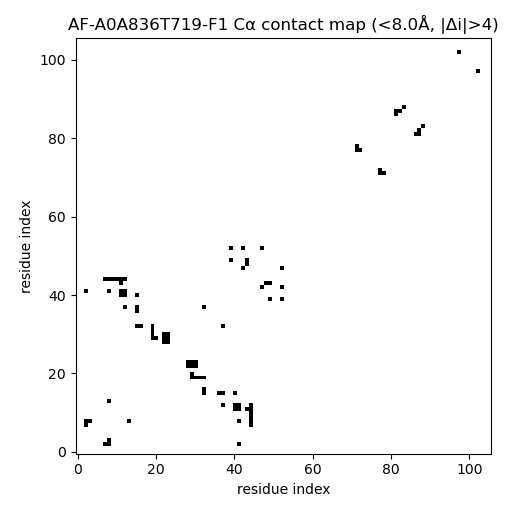 A C 1
ATOM 807 O O . GLU A 1 100 ? 37.199 -28.518 -24.371 1.00 86.62 100 GLU A O 1
ATOM 812 N N . GLU A 1 101 ? 36.784 -29.469 -22.381 1.00 86.44 101 GLU A N 1
ATOM 813 C CA . GLU A 1 101 ? 35.823 -30.483 -22.837 1.00 86.44 101 GLU A CA 1
ATOM 814 C C . GLU A 1 101 ? 34.574 -29.905 -23.535 1.00 86.44 101 GLU A C 1
ATOM 816 O O . GLU A 1 101 ? 33.899 -30.618 -24.279 1.00 86.44 101 GLU A O 1
ATOM 821 N N . TYR A 1 102 ? 34.283 -28.612 -23.344 1.00 85.25 102 TYR A N 1
ATOM 822 C CA . TYR A 1 102 ? 33.153 -27.919 -23.972 1.00 85.25 102 TYR A CA 1
ATOM 823 C C . TYR A 1 102 ? 33.560 -26.935 -25.074 1.00 85.25 102 TYR A C 1
ATOM 825 O O . TYR A 1 102 ? 32.676 -26.395 -25.737 1.00 85.25 102 TYR A O 1
ATOM 833 N N . LY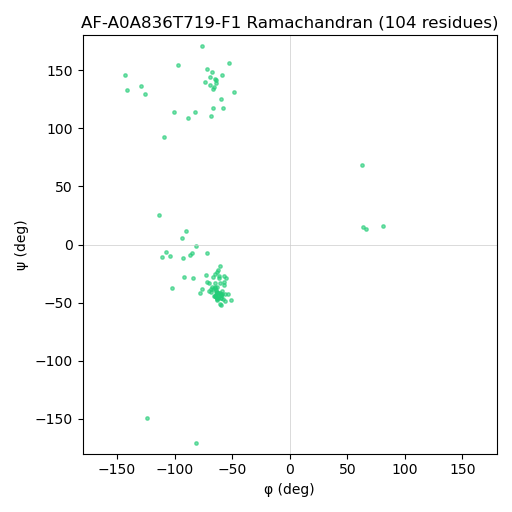S A 1 103 ? 34.859 -26.680 -25.292 1.00 79.00 103 LYS A N 1
ATOM 834 C CA . LYS A 1 103 ? 35.308 -25.637 -26.233 1.00 79.00 103 LYS A CA 1
ATOM 835 C C . LYS A 1 103 ? 35.113 -25.997 -27.708 1.00 79.00 103 LYS A C 1
ATOM 837 O O . LYS A 1 103 ? 34.923 -25.094 -28.510 1.00 79.00 103 LYS A O 1
ATOM 842 N N . ASN A 1 104 ? 35.098 -27.288 -28.048 1.00 75.62 104 ASN A N 1
ATOM 843 C CA . ASN A 1 104 ? 35.057 -27.777 -29.437 1.00 75.62 104 ASN A CA 1
ATOM 844 C C . ASN A 1 104 ? 33.750 -28.512 -29.790 1.00 75.62 104 ASN A C 1
ATOM 846 O O . ASN A 1 104 ? 33.748 -29.403 -30.636 1.00 75.62 104 ASN A O 1
ATOM 850 N N . ARG A 1 105 ? 32.645 -28.218 -29.091 1.00 66.38 105 ARG A N 1
ATOM 851 C CA . ARG A 1 105 ? 31.363 -28.930 -29.267 1.00 66.38 105 ARG A CA 1
ATOM 852 C C . ARG A 1 105 ? 30.425 -28.329 -30.326 1.00 66.38 105 ARG A C 1
ATOM 854 O O . ARG A 1 105 ? 29.276 -28.761 -30.389 1.00 66.38 105 ARG A O 1
ATOM 861 N N . TRP A 1 106 ? 30.911 -27.391 -31.140 1.00 57.75 106 TRP A N 1
ATOM 862 C CA . TRP A 1 106 ? 30.190 -26.746 -32.242 1.00 57.75 106 TRP A CA 1
ATOM 863 C C . TRP A 1 106 ? 31.135 -26.471 -33.405 1.00 57.75 106 TRP A C 1
ATOM 865 O O . TRP A 1 106 ? 32.251 -25.977 -33.125 1.00 57.75 106 TRP A O 1
#

Sequence (106 aa):
MYAKELGFYGKYCKLAEDLEKEIEKQKGKKLVMNVDGAIAAVASEMGFDWRLGKGFFIIGRIPGLVAHTYEELFERPFSKRLDEEKDVEYLGKSHRLLPEEYKNRW

Foldseek 3Di:
DVCVVVVLDDDLNVVLVVVQVVCCVVVVHGDDDDPLSVQQSSCVSVVDDPVCSVVVVCVVCVVVVVVVVVVLVPDPPRPDDDDCVPRHDDPDDDDDDDPPVPPPPD

Radius of gyration: 24.97 Å; Cα contacts (8 Å, |Δi|>4): 50; chains: 1; bounding box: 59×44×55 Å

Secondary structure (DSSP, 8-state):
-HHHHTT---HHHHHHHHHHHHHHHHHSS--PPPHHHHHHHHHHHTT--GGGHHHHHHHHHHHHHHHHHHHHTTSSSSSPPP-TTTT----SPPP-PPPGGGTT--

pLDDT: mean 92.94, std 6.81, range [57.75, 98.5]

Solvent-accessible surface area (backbone atoms only — not comparable to full-atom values): 6746 Å² total; per-residue (Å²): 108,74,43,59,80,72,70,62,59,48,71,42,45,47,51,54,58,52,48,31,54,49,48,19,69,75,66,76,47,86,54,78,79,50,70,69,56,53,51,49,19,52,43,47,61,74,66,52,60,75,87,52,54,62,53,59,55,50,65,70,43,47,63,57,52,53,50,52,55,54,53,48,76,74,44,82,76,64,82,84,72,84,48,67,87,80,76,47,86,85,86,70,83,73,94,72,83,78,60,75,92,63,70,77,78,119

Mean predicted aligned error: 6.42 Å

Nearest PDB structures (foldseek):
  6hxp-assembly1_A  TM=9.015E-01  e=8.234E-08  Hydrogenobacter thermophilus